Protein AF-A0A060BKQ2-F1 (afdb_monomer_lite)

Radius of gyration: 16.64 Å; chains: 1; bounding box: 31×36×42 Å

Foldseek 3Di:
DVQVPDPDDFAADDVVQVVCVVVVNHDPDHDDPVNVVLVVQLVCLVVQHEAEAEEDAPCPFVVVQVVSCVVRVSHPHHYYDYPPDDD

Sequence (87 aa):
EIADRADLVLVDGKPLIWISKIYGRLIKEKISGSDFVPILCKRAAEMGYSVFIIGGKPGIAEKAKANLERELPNIKNCWYVCASFWF

pLDDT: mean 89.33, std 8.86, range [45.62, 96.38]

Structure (mmCIF, N/CA/C/O backbone):
data_AF-A0A060BKQ2-F1
#
_entry.id   AF-A0A060BKQ2-F1
#
loop_
_atom_site.group_PDB
_atom_site.id
_atom_site.type_symbol
_atom_site.label_atom_id
_atom_site.label_alt_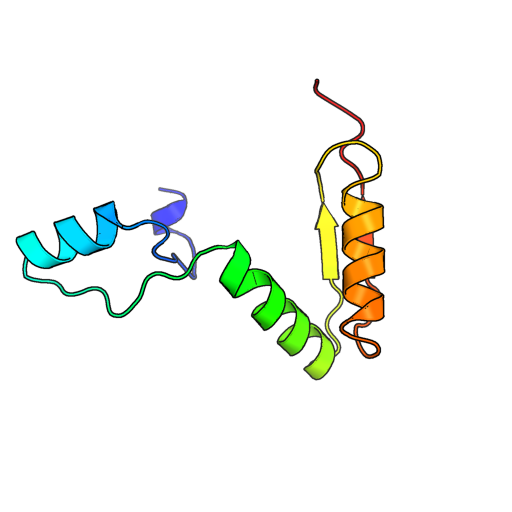id
_atom_site.label_comp_id
_atom_site.label_asym_id
_atom_site.label_entity_id
_atom_site.label_seq_id
_atom_site.pdbx_PDB_ins_code
_atom_site.Cartn_x
_atom_site.Cartn_y
_atom_site.Cartn_z
_atom_site.occupancy
_atom_site.B_iso_or_equiv
_atom_site.auth_seq_id
_atom_site.auth_comp_id
_atom_site.auth_asym_id
_atom_site.auth_atom_id
_atom_site.pdbx_PDB_model_num
ATOM 1 N N . GLU A 1 1 ? -17.402 13.281 6.149 1.00 85.88 1 GLU A N 1
ATOM 2 C CA . GLU A 1 1 ? -18.031 13.018 4.838 1.00 85.88 1 GLU A CA 1
ATOM 3 C C . GLU A 1 1 ? -17.260 12.019 3.973 1.00 85.88 1 GLU A C 1
ATOM 5 O O . GLU A 1 1 ? -17.797 10.951 3.730 1.00 85.88 1 GLU A O 1
ATOM 10 N N . ILE A 1 2 ? -16.026 12.299 3.519 1.00 88.69 2 ILE A N 1
ATOM 11 C CA . ILE A 1 2 ? -15.274 11.348 2.664 1.00 88.69 2 ILE A CA 1
ATOM 12 C C . ILE A 1 2 ? -14.989 10.030 3.401 1.00 88.69 2 ILE A C 1
ATOM 14 O O . ILE A 1 2 ? -15.264 8.961 2.869 1.00 88.69 2 ILE A O 1
ATOM 18 N N . ALA A 1 3 ? -14.494 10.106 4.641 1.00 86.19 3 ALA A N 1
ATOM 19 C CA . ALA A 1 3 ? -14.244 8.920 5.461 1.00 86.19 3 ALA A CA 1
ATOM 20 C C . ALA A 1 3 ? -15.532 8.133 5.761 1.00 86.19 3 ALA A C 1
ATOM 22 O O . ALA A 1 3 ? -15.520 6.911 5.724 1.00 86.19 3 ALA A O 1
ATOM 23 N N . ASP A 1 4 ? -16.655 8.821 5.983 1.00 90.88 4 ASP A N 1
ATOM 24 C CA . ASP A 1 4 ? -17.942 8.180 6.302 1.00 90.88 4 ASP A CA 1
ATOM 25 C C . ASP A 1 4 ? -18.543 7.417 5.111 1.00 90.88 4 ASP A C 1
ATOM 27 O O . ASP A 1 4 ? -19.418 6.576 5.291 1.00 90.88 4 ASP A O 1
ATOM 31 N N . ARG A 1 5 ? -18.089 7.724 3.889 1.00 93.88 5 ARG A N 1
ATOM 32 C CA . ARG A 1 5 ? -18.529 7.087 2.639 1.00 93.88 5 ARG A CA 1
ATOM 33 C C . ARG A 1 5 ? -17.524 6.072 2.093 1.00 93.88 5 ARG A C 1
ATOM 35 O O . ARG A 1 5 ? -17.774 5.509 1.032 1.00 93.88 5 ARG A O 1
ATOM 42 N N . ALA A 1 6 ? -16.389 5.873 2.760 1.00 92.12 6 ALA A N 1
ATOM 43 C CA . ALA A 1 6 ? -15.392 4.901 2.340 1.00 92.12 6 ALA A CA 1
ATOM 44 C C . ALA A 1 6 ? -15.820 3.484 2.744 1.00 92.12 6 ALA A C 1
ATOM 46 O O . ALA A 1 6 ? -16.246 3.263 3.876 1.00 92.12 6 ALA A O 1
ATOM 47 N N . ASP A 1 7 ? -15.629 2.511 1.852 1.00 92.81 7 ASP A N 1
ATOM 48 C CA . ASP A 1 7 ? -15.922 1.100 2.144 1.00 92.81 7 ASP A CA 1
ATOM 49 C C . ASP A 1 7 ? -15.023 0.527 3.255 1.00 92.81 7 ASP A C 1
ATOM 51 O O . ASP A 1 7 ? -15.383 -0.439 3.930 1.00 92.81 7 ASP A O 1
ATOM 55 N N . LEU A 1 8 ? -13.842 1.124 3.456 1.00 89.44 8 LEU A N 1
ATOM 56 C CA . LEU A 1 8 ? -12.885 0.739 4.485 1.00 89.44 8 LEU A CA 1
ATOM 57 C C . LEU A 1 8 ? -12.202 1.972 5.083 1.00 89.44 8 LEU A C 1
ATOM 59 O O . LEU A 1 8 ? -11.552 2.742 4.377 1.00 89.44 8 LEU A O 1
ATOM 63 N N . VAL A 1 9 ? -12.287 2.108 6.408 1.00 89.75 9 VAL A N 1
ATOM 64 C CA . VAL A 1 9 ? -11.570 3.128 7.185 1.00 89.75 9 VAL A CA 1
ATOM 65 C C . VAL A 1 9 ? -10.651 2.425 8.175 1.00 89.75 9 VAL A C 1
ATOM 67 O O . VAL A 1 9 ? -11.109 1.725 9.079 1.00 89.75 9 VAL A O 1
ATOM 70 N N . LEU A 1 10 ? -9.342 2.597 7.994 1.00 89.12 10 LEU A N 1
ATOM 71 C CA . LEU A 1 10 ? -8.322 2.007 8.858 1.00 89.12 10 LEU A CA 1
ATOM 72 C C . LEU A 1 10 ? -7.940 2.966 9.986 1.00 89.12 10 LEU A C 1
ATOM 74 O O . LEU A 1 10 ? -7.900 4.185 9.812 1.00 89.12 10 LEU A O 1
ATOM 78 N N . VAL A 1 11 ? -7.629 2.400 11.150 1.00 88.12 11 VAL A N 1
ATOM 79 C CA . VAL A 1 11 ? -7.159 3.172 12.301 1.00 88.12 11 VAL A CA 1
ATOM 80 C C . VAL A 1 11 ? -5.652 3.342 12.198 1.00 88.12 11 VAL A C 1
ATOM 82 O O . VAL A 1 11 ? -4.892 2.437 12.550 1.00 88.12 11 VAL A O 1
ATOM 85 N N . ASP A 1 12 ? -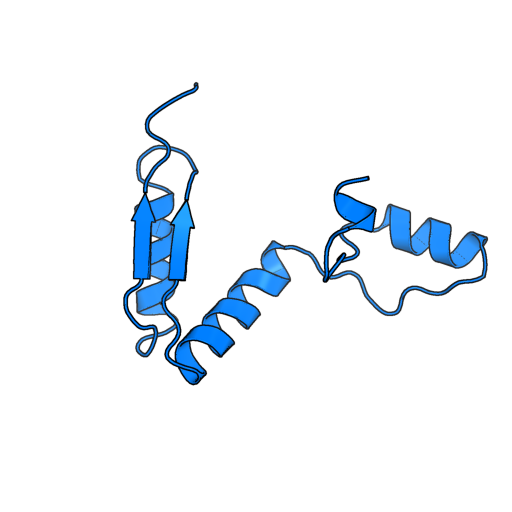5.227 4.529 11.774 1.00 87.06 12 ASP A N 1
ATOM 86 C CA . ASP A 1 12 ? -3.821 4.910 11.769 1.00 87.06 12 ASP A CA 1
ATOM 87 C C . ASP A 1 12 ? -3.523 5.917 12.887 1.00 87.06 12 ASP A C 1
ATOM 89 O O . ASP A 1 12 ? -3.993 7.053 12.895 1.00 87.06 12 ASP A O 1
ATOM 93 N N . GLY A 1 13 ? -2.748 5.472 13.875 1.00 84.00 13 GLY A N 1
ATOM 94 C CA . GLY A 1 13 ? -2.261 6.310 14.968 1.00 84.00 13 GLY A CA 1
ATOM 95 C C . GLY A 1 13 ? -2.705 5.869 16.363 1.00 84.00 13 GLY A C 1
ATOM 96 O O . GLY A 1 13 ? -3.812 5.388 16.599 1.00 84.00 13 GLY A O 1
ATOM 97 N N . LYS A 1 14 ? -1.806 6.072 17.331 1.00 83.31 14 LYS A N 1
ATOM 98 C CA . LYS A 1 14 ? -2.043 5.772 18.752 1.00 83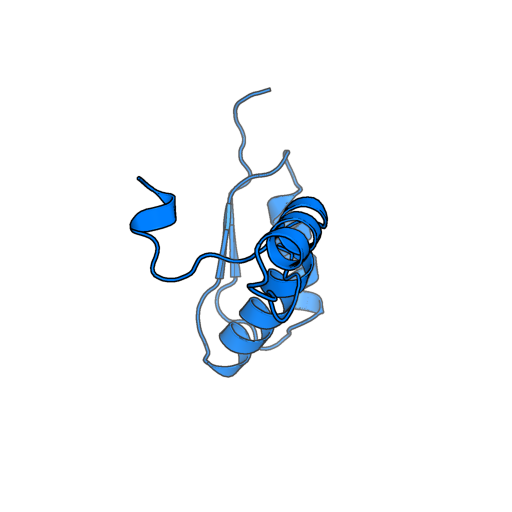.31 14 LYS A CA 1
ATOM 99 C C . LYS A 1 14 ? -3.151 6.620 19.405 1.00 83.31 14 LYS A C 1
ATOM 101 O O . LYS A 1 14 ? -3.864 6.050 20.231 1.00 83.31 14 LYS A O 1
ATOM 106 N N . PRO A 1 15 ? -3.356 7.910 19.055 1.00 86.38 15 PRO A N 1
ATOM 107 C CA . PRO A 1 15 ? -4.409 8.717 19.674 1.00 86.38 15 PRO A CA 1
ATOM 108 C C . PRO A 1 15 ? -5.809 8.111 19.535 1.00 86.38 15 PRO A C 1
ATOM 110 O O . PRO A 1 15 ? -6.565 8.100 20.503 1.00 86.38 15 PRO A O 1
ATOM 113 N N . LEU A 1 16 ? -6.129 7.528 18.374 1.00 85.56 16 LEU A N 1
ATOM 114 C CA . LEU A 1 16 ? -7.422 6.882 18.138 1.00 85.56 16 LEU A CA 1
ATOM 115 C C . LEU A 1 16 ? -7.628 5.668 19.050 1.00 85.56 16 LEU A C 1
ATOM 117 O O . LEU A 1 16 ? -8.709 5.511 19.611 1.00 85.56 16 LEU A O 1
ATOM 121 N N . ILE A 1 17 ? -6.582 4.867 19.279 1.00 85.62 17 ILE A N 1
ATOM 122 C CA . ILE A 1 17 ? -6.620 3.750 20.237 1.00 85.62 17 ILE A CA 1
ATOM 123 C C . ILE A 1 17 ? -6.826 4.252 21.671 1.00 85.62 17 ILE A C 1
ATOM 125 O O . ILE A 1 17 ? -7.577 3.650 22.434 1.00 85.62 17 ILE A O 1
ATOM 129 N N . TRP A 1 18 ? -6.164 5.338 22.071 1.00 86.69 18 TRP A N 1
ATOM 130 C CA . TRP A 1 18 ? -6.321 5.883 23.422 1.00 86.69 18 TRP A CA 1
ATOM 131 C C . TRP A 1 18 ? -7.732 6.415 23.669 1.00 86.69 18 TRP A C 1
ATOM 133 O O . TRP A 1 18 ? -8.336 6.082 24.685 1.00 86.69 18 TRP A O 1
ATOM 143 N N . ILE A 1 19 ? -8.281 7.175 22.720 1.00 88.69 19 ILE A N 1
ATOM 144 C CA . ILE A 1 19 ? -9.657 7.683 22.790 1.00 88.69 19 ILE A CA 1
ATOM 145 C C . ILE A 1 19 ? -10.642 6.511 22.841 1.00 88.69 19 ILE A C 1
ATOM 147 O O . ILE A 1 19 ? -11.526 6.477 23.690 1.00 88.69 19 ILE A O 1
ATOM 151 N N . SER A 1 20 ? -10.437 5.496 22.006 1.00 88.06 20 SER A N 1
ATOM 152 C CA . SER A 1 20 ? -11.200 4.246 22.021 1.00 88.06 20 SER A CA 1
ATOM 153 C C . SER A 1 20 ? -11.294 3.613 23.419 1.00 88.06 20 SER A C 1
ATOM 155 O O . SER A 1 20 ? -12.378 3.205 23.844 1.00 88.06 20 SER A O 1
ATOM 157 N N . LYS A 1 21 ? -10.178 3.579 24.161 1.00 85.50 21 LYS A N 1
ATOM 158 C CA . LYS A 1 21 ? -10.138 3.071 25.541 1.00 85.50 21 LYS A CA 1
ATOM 159 C C . LYS A 1 21 ? -10.956 3.935 26.499 1.00 85.50 21 LYS A C 1
ATOM 161 O O . LYS A 1 21 ? -11.687 3.385 27.314 1.00 85.50 21 LYS A O 1
ATOM 166 N N . ILE A 1 22 ? -10.864 5.261 26.381 1.00 89.38 22 ILE A N 1
ATOM 167 C CA . ILE A 1 22 ? -11.603 6.211 27.231 1.00 89.38 22 ILE A CA 1
ATOM 168 C C . ILE A 1 22 ? -13.117 6.055 27.041 1.00 89.38 22 ILE A C 1
ATOM 170 O O . ILE A 1 22 ? -13.866 6.059 28.011 1.00 89.38 22 ILE A O 1
ATOM 174 N N . TYR A 1 23 ? -13.568 5.857 25.802 1.00 88.44 23 TYR A N 1
ATOM 175 C CA . TYR A 1 23 ? -14.988 5.693 25.471 1.00 88.44 23 TYR A CA 1
ATOM 176 C C . TYR A 1 23 ? -15.504 4.249 25.625 1.00 88.44 23 TYR A C 1
ATOM 178 O O . TYR A 1 23 ? -16.626 3.952 25.215 1.00 88.44 23 TYR A O 1
ATOM 186 N N . GLY A 1 24 ? -14.699 3.330 26.175 1.00 85.94 24 GLY A N 1
ATOM 187 C CA . GLY A 1 24 ? -15.087 1.930 26.389 1.00 85.94 24 GLY A CA 1
ATOM 188 C C . GLY A 1 24 ? -15.321 1.124 25.102 1.00 85.94 24 GLY A C 1
ATOM 189 O O . GLY A 1 24 ? -15.864 0.024 25.155 1.00 85.94 24 GLY A O 1
ATOM 190 N N . ARG A 1 25 ? -14.913 1.646 23.938 1.00 83.88 25 ARG A N 1
ATOM 191 C CA . ARG A 1 25 ? -15.035 0.986 22.629 1.00 83.88 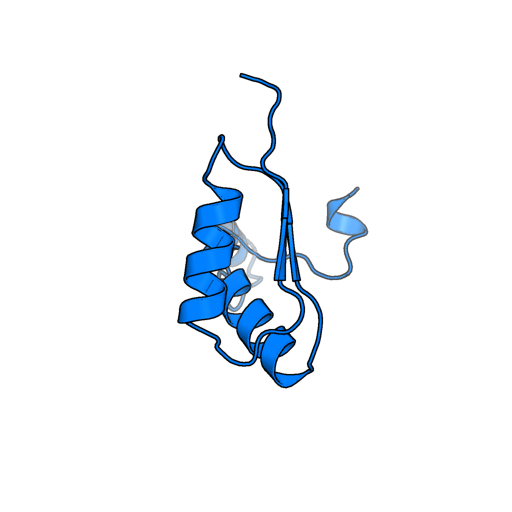25 ARG A CA 1
ATOM 192 C C . ARG A 1 25 ? -13.650 0.626 22.121 1.00 83.88 25 ARG A C 1
ATOM 194 O O . ARG A 1 25 ? -13.009 1.411 21.425 1.00 83.88 25 ARG A O 1
ATOM 201 N N . LEU A 1 26 ? -13.166 -0.554 22.492 1.00 80.44 26 LEU A N 1
ATOM 202 C CA . LEU A 1 26 ? -11.821 -1.005 22.136 1.00 80.44 26 LEU A CA 1
ATOM 203 C C . LEU A 1 26 ? -11.690 -1.245 20.625 1.00 80.44 26 LEU A C 1
ATOM 205 O O . LEU A 1 26 ? -12.359 -2.104 20.055 1.00 80.44 26 LEU A O 1
ATOM 209 N N . ILE A 1 27 ? -10.790 -0.497 19.990 1.00 82.44 27 ILE A N 1
ATOM 210 C CA . ILE A 1 27 ? -10.306 -0.779 18.641 1.00 82.44 27 ILE A CA 1
ATOM 211 C C . ILE A 1 27 ? -9.340 -1.960 18.744 1.00 82.44 27 ILE A C 1
ATOM 213 O O . ILE A 1 27 ? -8.443 -1.951 19.589 1.00 82.44 27 ILE A O 1
ATOM 217 N N . LYS A 1 28 ? -9.527 -2.969 17.887 1.00 79.19 28 LYS A N 1
ATOM 218 C CA . LYS A 1 28 ? -8.752 -4.218 17.928 1.00 79.19 28 LYS A CA 1
ATOM 219 C C . LYS A 1 28 ? -7.269 -3.997 17.637 1.00 79.19 28 LYS A C 1
ATOM 221 O O . LYS A 1 28 ? -6.427 -4.534 18.347 1.00 79.19 28 LYS A O 1
ATOM 226 N N . GLU A 1 29 ? -6.956 -3.202 16.617 1.00 82.81 29 GLU A N 1
ATOM 227 C CA . GLU A 1 29 ? -5.582 -3.000 16.161 1.00 82.81 29 GLU A CA 1
ATOM 228 C C . GLU A 1 29 ? -5.389 -1.665 15.427 1.00 82.81 29 GLU A C 1
ATOM 230 O O . GLU A 1 29 ? -6.329 -1.104 14.862 1.00 82.81 29 GLU A O 1
ATOM 235 N N . LYS A 1 30 ? -4.150 -1.158 15.456 1.00 87.00 30 LYS A N 1
ATOM 236 C CA . LYS A 1 30 ? -3.687 -0.052 14.608 1.00 87.00 30 LYS A CA 1
ATOM 237 C C . LYS A 1 30 ? -3.171 -0.660 13.310 1.00 87.00 30 LYS A C 1
ATOM 239 O O . LYS A 1 30 ? -2.247 -1.466 13.367 1.00 87.00 30 LYS A O 1
ATOM 244 N N . ILE A 1 31 ? -3.672 -0.197 12.172 1.00 90.12 31 ILE A N 1
ATOM 245 C CA . ILE A 1 31 ? -3.194 -0.613 10.852 1.00 90.12 31 ILE A CA 1
ATOM 246 C C . ILE A 1 31 ? -2.733 0.642 10.119 1.00 90.12 31 ILE A C 1
ATOM 248 O O . ILE A 1 31 ? -3.557 1.464 9.722 1.00 90.12 31 ILE A O 1
ATOM 252 N N . SER A 1 32 ? -1.416 0.810 9.972 1.00 89.44 32 SER A N 1
ATOM 253 C CA . SER A 1 32 ? -0.880 1.925 9.190 1.00 89.44 32 SER A CA 1
ATOM 254 C C . SER A 1 32 ? -0.891 1.602 7.700 1.00 89.44 32 SER A C 1
ATOM 256 O O . SER A 1 32 ? -0.785 0.439 7.303 1.00 89.44 32 SER A O 1
ATOM 258 N N . GLY A 1 33 ? -0.956 2.637 6.861 1.00 88.06 33 GLY A N 1
ATOM 259 C CA . GLY A 1 33 ? -0.865 2.455 5.411 1.00 88.06 33 GLY A CA 1
ATOM 260 C C . GLY A 1 33 ? 0.428 1.748 4.986 1.00 88.06 33 GLY A C 1
ATOM 261 O O . GLY A 1 33 ? 0.394 0.886 4.113 1.00 88.06 33 GLY A O 1
ATOM 262 N N . SER A 1 34 ? 1.554 2.040 5.647 1.00 89.81 34 SER A N 1
ATOM 263 C CA . SER A 1 34 ? 2.844 1.399 5.358 1.00 89.81 34 SER A CA 1
ATOM 264 C C . SER A 1 34 ? 2.881 -0.088 5.700 1.00 89.81 34 SER A C 1
ATOM 266 O O . SER A 1 34 ? 3.588 -0.831 5.028 1.00 89.81 34 SER A O 1
ATOM 268 N N . ASP A 1 35 ? 2.115 -0.527 6.701 1.00 90.06 35 ASP A N 1
ATOM 269 C CA . ASP A 1 35 ? 2.007 -1.950 7.043 1.00 90.06 35 ASP A CA 1
ATOM 270 C C . ASP A 1 35 ? 1.024 -2.663 6.101 1.00 90.06 35 ASP A C 1
ATOM 272 O O . ASP A 1 35 ? 1.211 -3.825 5.739 1.00 90.06 35 ASP A O 1
ATOM 276 N N . PHE A 1 36 ? -0.026 -1.954 5.675 1.00 92.88 36 PHE A N 1
ATOM 277 C CA . PHE A 1 36 ? -1.107 -2.509 4.866 1.00 92.88 36 PHE A CA 1
ATOM 278 C C . PHE A 1 36 ? -0.740 -2.678 3.387 1.00 92.88 36 PHE A C 1
ATOM 280 O O . PHE A 1 36 ? -1.045 -3.711 2.790 1.00 92.88 36 PHE A O 1
ATOM 287 N N . VAL A 1 37 ? -0.066 -1.690 2.788 1.00 93.75 37 VAL A N 1
ATOM 288 C CA . VAL A 1 37 ? 0.263 -1.684 1.351 1.00 93.75 37 VAL A CA 1
ATOM 289 C C . VAL A 1 37 ? 1.065 -2.924 0.916 1.00 93.75 37 VAL A C 1
ATOM 291 O O . VAL A 1 37 ? 0.659 -3.547 -0.065 1.00 93.75 37 VAL A O 1
ATOM 294 N N . PRO A 1 38 ? 2.126 -3.369 1.622 1.00 93.38 38 PRO A N 1
ATOM 295 C CA . PRO A 1 38 ? 2.863 -4.577 1.239 1.00 93.38 38 PRO A CA 1
ATOM 296 C C . PRO A 1 38 ? 1.993 -5.841 1.236 1.00 93.38 38 PRO A C 1
ATOM 298 O O . PRO A 1 38 ? 2.082 -6.660 0.318 1.00 93.38 38 PRO A O 1
ATOM 301 N N . ILE A 1 39 ? 1.111 -5.986 2.231 1.00 94.44 39 ILE A N 1
ATOM 302 C CA . ILE A 1 39 ? 0.183 -7.122 2.335 1.00 94.44 39 ILE A CA 1
ATOM 303 C C . ILE A 1 39 ? -0.811 -7.093 1.169 1.00 94.44 39 ILE A C 1
ATOM 305 O O . ILE A 1 39 ? -1.064 -8.123 0.538 1.00 94.44 39 ILE A O 1
ATOM 309 N N . LEU A 1 40 ? -1.330 -5.909 0.838 1.00 94.50 40 LEU A N 1
ATOM 310 C CA . LEU A 1 40 ? -2.237 -5.720 -0.288 1.00 94.50 40 LEU A CA 1
ATOM 311 C C . LEU A 1 40 ? -1.561 -6.052 -1.625 1.00 94.50 40 LEU A C 1
ATOM 313 O O . LEU A 1 40 ? -2.147 -6.756 -2.444 1.00 94.50 40 LEU A O 1
ATOM 317 N N . CY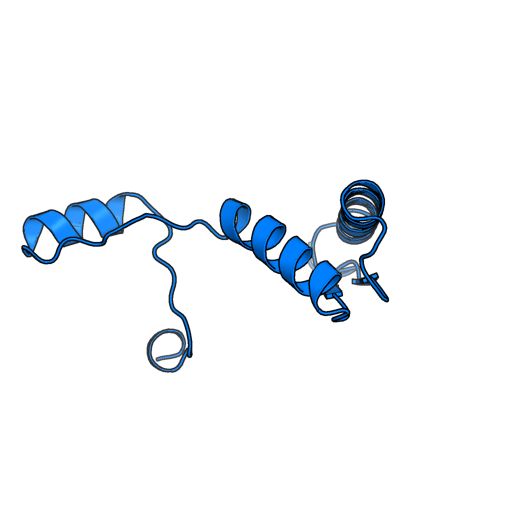S A 1 41 ? -0.319 -5.612 -1.839 1.00 95.81 41 CYS A N 1
ATOM 318 C CA . CYS A 1 41 ? 0.436 -5.930 -3.050 1.00 95.81 41 CYS A CA 1
ATOM 319 C C . CYS A 1 41 ? 0.742 -7.426 -3.172 1.00 95.81 41 CYS A C 1
ATOM 321 O O . CYS A 1 41 ? 0.632 -7.982 -4.265 1.00 95.81 41 CYS A O 1
ATOM 323 N N . LYS A 1 42 ? 1.061 -8.104 -2.062 1.00 96.00 42 LYS A N 1
ATOM 324 C CA . LYS A 1 42 ? 1.223 -9.563 -2.054 1.00 96.00 42 LYS A CA 1
ATOM 325 C C . LYS A 1 42 ? -0.067 -10.254 -2.491 1.00 96.00 42 LYS A C 1
ATOM 327 O O . LYS A 1 42 ? -0.036 -11.126 -3.357 1.00 96.00 42 LYS A O 1
ATOM 332 N N . ARG A 1 43 ? -1.209 -9.815 -1.956 1.00 95.62 43 ARG A N 1
ATOM 333 C CA . ARG A 1 43 ? -2.512 -10.355 -2.347 1.00 95.62 43 ARG A CA 1
ATOM 334 C C . ARG A 1 43 ? -2.841 -10.068 -3.813 1.00 95.62 43 ARG A C 1
ATOM 336 O O . ARG A 1 43 ? -3.347 -10.945 -4.505 1.00 95.62 43 ARG A O 1
ATOM 343 N N . ALA A 1 44 ? -2.516 -8.874 -4.301 1.00 95.75 44 ALA A N 1
ATOM 344 C CA . ALA A 1 44 ? -2.666 -8.518 -5.707 1.00 95.75 44 ALA A CA 1
ATOM 345 C C . ALA A 1 44 ? -1.838 -9.439 -6.616 1.00 95.75 44 ALA A C 1
ATOM 347 O O . ALA A 1 44 ? -2.361 -9.917 -7.620 1.00 95.75 44 ALA A O 1
ATOM 348 N N . ALA A 1 45 ? -0.596 -9.758 -6.240 1.00 95.88 45 ALA A N 1
ATOM 349 C CA . ALA A 1 45 ? 0.246 -10.698 -6.978 1.00 95.88 45 ALA A CA 1
ATOM 350 C C . ALA A 1 45 ? -0.352 -12.118 -7.005 1.00 95.88 45 ALA A C 1
ATOM 352 O O . ALA A 1 45 ? -0.410 -12.735 -8.066 1.00 95.88 45 ALA A O 1
ATOM 353 N N . GLU A 1 46 ? -0.866 -12.613 -5.872 1.00 95.56 46 GLU A N 1
ATOM 354 C CA . GLU A 1 46 ? -1.553 -13.915 -5.787 1.00 95.56 46 GLU A CA 1
ATOM 355 C C . GLU A 1 46 ? -2.808 -13.977 -6.672 1.00 95.56 46 GLU A C 1
ATOM 357 O O . GLU A 1 46 ? -3.091 -15.001 -7.290 1.00 95.56 46 GLU A O 1
ATOM 362 N N . MET A 1 47 ? -3.560 -12.877 -6.741 1.00 95.50 47 MET A N 1
ATOM 363 C CA . MET A 1 47 ? -4.810 -12.785 -7.502 1.00 95.50 47 MET A CA 1
ATOM 364 C C . MET A 1 47 ? -4.602 -12.359 -8.963 1.00 95.50 47 MET A C 1
ATOM 366 O O . MET A 1 47 ? -5.550 -12.347 -9.746 1.00 95.50 47 MET A O 1
ATOM 370 N N . GLY A 1 48 ? -3.369 -12.020 -9.352 1.00 94.56 48 GLY A N 1
ATOM 371 C CA . GLY A 1 48 ? -3.038 -11.550 -10.694 1.00 94.56 48 GLY A CA 1
ATOM 372 C C . GLY A 1 48 ? -3.576 -10.154 -11.025 1.00 94.56 48 GLY A C 1
ATOM 373 O O . GLY A 1 48 ? -3.791 -9.860 -12.201 1.00 94.56 48 GLY A O 1
ATOM 374 N N . TYR A 1 49 ? -3.799 -9.307 -10.020 1.00 95.75 49 TYR A N 1
ATOM 375 C CA . TYR A 1 49 ? -4.213 -7.918 -10.207 1.00 95.75 49 TYR A CA 1
ATOM 376 C C . TYR A 1 49 ? -3.038 -7.017 -10.596 1.00 95.75 49 TYR A C 1
ATOM 378 O O . TYR A 1 49 ? -1.907 -7.217 -10.151 1.00 95.75 49 TYR A O 1
ATOM 386 N N . SER A 1 50 ? -3.322 -6.001 -11.413 1.00 94.38 50 SER A N 1
ATOM 387 C CA . SER A 1 50 ? -2.364 -4.946 -11.750 1.00 94.38 50 SER A CA 1
ATOM 388 C C . SER A 1 50 ? -2.271 -3.904 -10.642 1.00 94.38 50 SER A C 1
ATOM 390 O O . SER A 1 50 ? -3.290 -3.531 -10.058 1.00 94.38 50 SER A O 1
ATOM 392 N N . VAL A 1 51 ? -1.070 -3.374 -10.415 1.00 95.44 51 VAL A N 1
ATOM 393 C CA . VAL A 1 51 ? -0.814 -2.307 -9.437 1.00 95.44 51 VAL A CA 1
ATOM 394 C C . VAL A 1 51 ? -0.304 -1.060 -10.157 1.00 95.44 51 VAL A C 1
ATOM 396 O O . VAL A 1 51 ? 0.540 -1.151 -11.047 1.00 95.44 51 VAL A O 1
ATOM 399 N N . PHE A 1 52 ? -0.813 0.111 -9.773 1.00 95.50 52 PHE A N 1
ATOM 400 C CA . PHE A 1 52 ? -0.400 1.401 -10.326 1.00 95.50 52 PHE A CA 1
ATOM 401 C C . PHE A 1 52 ? 0.062 2.326 -9.193 1.00 95.50 52 PHE A C 1
ATOM 403 O O . PHE A 1 52 ? -0.700 2.603 -8.268 1.00 95.50 52 PHE A O 1
ATOM 410 N N . ILE A 1 53 ? 1.313 2.786 -9.251 1.00 94.56 53 ILE A N 1
ATOM 411 C CA . ILE A 1 53 ? 1.934 3.640 -8.229 1.00 94.56 53 ILE A CA 1
ATOM 412 C C . ILE A 1 53 ? 1.927 5.096 -8.708 1.00 94.56 53 ILE A C 1
ATOM 414 O O . ILE A 1 53 ? 2.529 5.417 -9.730 1.00 94.56 53 ILE A O 1
ATOM 418 N N . ILE A 1 54 ? 1.279 5.989 -7.957 1.00 93.25 54 ILE A N 1
ATOM 419 C CA . ILE A 1 54 ? 1.155 7.416 -8.299 1.00 93.25 54 ILE A CA 1
ATOM 420 C C . ILE A 1 54 ? 1.798 8.267 -7.218 1.00 93.25 54 ILE A C 1
ATOM 422 O O . ILE A 1 54 ? 1.440 8.155 -6.047 1.00 93.25 54 ILE A O 1
ATOM 426 N N . GLY A 1 55 ? 2.683 9.175 -7.625 1.00 91.06 55 GLY A N 1
ATOM 427 C CA . GLY A 1 55 ? 3.161 10.256 -6.770 1.00 91.06 55 GLY A CA 1
ATOM 428 C C . GLY A 1 55 ? 4.604 10.108 -6.302 1.00 91.06 55 GLY A C 1
ATOM 429 O O . GLY A 1 55 ? 5.398 9.357 -6.861 1.00 91.06 55 GLY A O 1
ATOM 430 N N . GLY A 1 56 ? 4.959 10.882 -5.279 1.00 90.31 56 GLY A N 1
ATOM 431 C CA . GLY A 1 56 ? 6.339 11.008 -4.816 1.00 90.31 56 GLY A CA 1
ATOM 432 C C . GLY A 1 56 ? 7.195 11.914 -5.706 1.00 90.31 56 GLY A C 1
ATOM 433 O O . GLY A 1 56 ? 6.797 12.319 -6.797 1.00 90.31 56 GLY A O 1
ATOM 434 N N . LYS A 1 57 ? 8.390 12.243 -5.204 1.00 92.38 57 LYS A N 1
ATOM 435 C CA . LYS A 1 57 ? 9.387 13.042 -5.932 1.00 92.38 57 LYS A CA 1
ATOM 436 C C . LYS A 1 57 ? 9.858 12.313 -7.204 1.00 92.38 57 LYS A C 1
ATOM 438 O O . LYS A 1 57 ? 9.705 11.089 -7.285 1.00 92.38 57 LYS A O 1
ATOM 443 N N . PRO A 1 58 ? 10.483 13.021 -8.164 1.00 92.25 58 PRO A N 1
ATOM 444 C CA . PRO A 1 58 ? 11.101 12.386 -9.325 1.00 92.25 58 PRO A CA 1
ATOM 445 C C . PRO A 1 58 ? 11.966 11.177 -8.934 1.00 92.25 58 PRO A C 1
ATOM 447 O O . PRO A 1 58 ? 12.778 11.255 -8.012 1.00 92.25 58 PRO A O 1
ATOM 450 N N . GLY A 1 59 ? 11.734 10.044 -9.599 1.00 93.06 59 GLY A N 1
ATOM 451 C CA . GLY A 1 59 ? 12.429 8.772 -9.358 1.00 93.06 59 GLY A CA 1
ATOM 452 C C . GLY A 1 59 ? 11.907 7.936 -8.180 1.00 93.06 59 GLY A C 1
ATOM 453 O O . GLY A 1 59 ? 12.297 6.778 -8.040 1.00 93.06 59 GLY A O 1
ATOM 454 N N . ILE A 1 60 ? 11.004 8.453 -7.335 1.00 95.00 60 ILE A N 1
ATOM 455 C CA . ILE A 1 60 ? 10.509 7.699 -6.169 1.00 95.00 60 ILE A CA 1
ATOM 456 C C . ILE A 1 60 ? 9.520 6.605 -6.571 1.00 95.00 60 ILE A C 1
ATOM 458 O O . ILE A 1 60 ? 9.667 5.473 -6.113 1.00 95.00 60 ILE A O 1
ATOM 462 N N . ALA A 1 61 ? 8.546 6.902 -7.436 1.00 94.50 61 ALA A N 1
ATOM 463 C CA . ALA A 1 61 ? 7.584 5.894 -7.889 1.00 94.50 61 ALA A CA 1
ATOM 464 C C . ALA A 1 61 ? 8.260 4.778 -8.705 1.00 94.50 61 ALA A C 1
ATOM 466 O O . ALA A 1 61 ? 7.925 3.607 -8.547 1.00 94.50 61 ALA A O 1
ATOM 467 N N . GLU A 1 62 ? 9.265 5.132 -9.510 1.00 95.69 62 GLU A N 1
ATOM 468 C CA . GLU A 1 62 ? 10.105 4.177 -10.241 1.00 95.69 62 GLU A CA 1
ATOM 469 C C . GLU A 1 62 ? 10.854 3.240 -9.289 1.00 95.69 62 GLU A C 1
ATOM 471 O O . GLU A 1 62 ? 10.782 2.019 -9.418 1.00 95.69 62 GLU A O 1
ATOM 476 N N . LYS A 1 63 ? 11.516 3.804 -8.270 1.00 96.31 63 LYS A N 1
ATOM 477 C CA . LYS A 1 63 ? 12.203 3.018 -7.242 1.00 96.31 63 LYS A CA 1
ATOM 478 C C . LYS A 1 63 ? 11.235 2.117 -6.473 1.00 96.31 63 LYS A C 1
ATOM 480 O O . LYS A 1 63 ? 11.581 0.980 -6.161 1.00 96.31 63 LYS A O 1
ATOM 485 N N . ALA A 1 64 ? 10.033 2.606 -6.170 1.00 95.38 64 ALA A N 1
ATOM 486 C CA . ALA A 1 64 ? 9.001 1.820 -5.504 1.00 95.38 64 ALA A CA 1
ATOM 487 C C . ALA A 1 64 ? 8.563 0.627 -6.363 1.00 95.38 64 ALA A C 1
ATOM 489 O O . ALA A 1 64 ? 8.538 -0.493 -5.858 1.00 95.38 64 ALA A O 1
ATOM 490 N N . LYS A 1 65 ? 8.311 0.840 -7.663 1.00 95.56 65 LYS A N 1
ATOM 491 C CA . LYS A 1 65 ? 8.034 -0.243 -8.616 1.00 95.56 65 LYS A CA 1
ATOM 492 C C . LYS A 1 65 ? 9.167 -1.270 -8.635 1.00 95.56 65 LYS A C 1
ATOM 494 O O . LYS A 1 65 ? 8.902 -2.453 -8.462 1.00 95.56 65 LYS A O 1
ATOM 499 N N . ALA A 1 66 ? 10.413 -0.826 -8.804 1.00 96.38 66 ALA A N 1
ATOM 500 C CA . ALA A 1 66 ? 11.560 -1.727 -8.903 1.00 96.38 66 ALA A CA 1
ATOM 501 C C . ALA A 1 66 ? 11.739 -2.583 -7.637 1.00 96.38 66 ALA A C 1
ATOM 503 O O . ALA A 1 66 ? 12.017 -3.779 -7.717 1.00 96.38 66 ALA A O 1
ATOM 504 N N . ASN A 1 67 ? 11.539 -1.988 -6.457 1.00 95.88 67 ASN A N 1
ATOM 505 C CA . ASN A 1 67 ? 11.553 -2.732 -5.200 1.00 95.88 67 ASN A CA 1
ATOM 506 C C . ASN A 1 67 ? 10.417 -3.760 -5.140 1.00 95.88 67 ASN A C 1
ATOM 508 O O . ASN A 1 67 ? 10.654 -4.898 -4.742 1.00 95.88 67 ASN A O 1
ATOM 512 N N . LEU A 1 68 ? 9.213 -3.374 -5.567 1.00 95.31 68 LEU A N 1
ATOM 513 C CA . LEU A 1 68 ? 8.040 -4.237 -5.525 1.00 95.31 68 LEU A CA 1
ATOM 514 C C . LEU A 1 68 ? 8.169 -5.439 -6.467 1.00 95.31 68 LEU A C 1
ATOM 516 O O . LEU A 1 68 ? 7.879 -6.559 -6.061 1.00 95.31 68 LEU A O 1
ATOM 520 N N . GLU A 1 69 ? 8.652 -5.230 -7.692 1.00 94.88 69 GLU A N 1
ATOM 521 C CA . GLU A 1 69 ? 8.904 -6.306 -8.663 1.00 94.88 69 GLU A CA 1
ATOM 522 C C . GLU A 1 69 ? 10.011 -7.258 -8.190 1.00 94.88 69 GLU A C 1
ATOM 524 O O . GLU A 1 69 ? 9.938 -8.464 -8.422 1.00 94.88 69 GLU A O 1
ATOM 529 N N . ARG A 1 70 ? 11.014 -6.737 -7.472 1.00 95.88 70 ARG A N 1
ATOM 530 C CA . ARG A 1 70 ? 12.068 -7.557 -6.863 1.00 95.88 70 ARG A CA 1
ATOM 531 C C . ARG A 1 70 ? 11.546 -8.413 -5.706 1.00 95.88 70 ARG A C 1
ATOM 533 O O . ARG A 1 70 ? 11.970 -9.554 -5.561 1.00 95.88 70 ARG A O 1
ATOM 540 N N . GLU A 1 71 ? 10.675 -7.863 -4.863 1.00 95.44 71 GLU A N 1
ATOM 541 C CA . GLU A 1 71 ? 10.127 -8.560 -3.690 1.00 95.44 71 GLU A CA 1
ATOM 542 C C . GLU A 1 71 ? 8.989 -9.525 -4.049 1.00 95.44 71 GLU A C 1
ATOM 544 O O . GLU A 1 71 ? 8.824 -10.556 -3.396 1.00 95.44 71 GLU A O 1
ATOM 549 N N . LEU A 1 72 ? 8.223 -9.220 -5.099 1.00 96.00 72 LEU A N 1
ATOM 550 C CA . LEU A 1 72 ? 7.075 -9.999 -5.555 1.00 96.00 72 LEU A CA 1
ATOM 551 C C . LEU A 1 72 ? 7.219 -10.343 -7.049 1.00 96.00 72 LEU A C 1
ATOM 553 O O . LEU A 1 72 ? 6.546 -9.731 -7.877 1.00 96.00 72 LEU A O 1
ATOM 557 N N . PRO A 1 73 ? 8.013 -11.367 -7.421 1.00 91.12 73 PRO A N 1
ATOM 558 C CA . PRO A 1 73 ? 8.277 -11.705 -8.828 1.00 91.12 73 PRO A CA 1
ATOM 559 C C . PRO A 1 73 ? 7.029 -12.034 -9.664 1.00 91.12 73 PRO A C 1
ATOM 561 O O . PRO A 1 73 ? 7.053 -11.940 -10.886 1.00 91.12 73 PRO A O 1
ATOM 564 N N . ASN A 1 74 ? 5.932 -12.423 -9.006 1.00 93.31 74 ASN A N 1
ATOM 565 C CA . ASN A 1 74 ? 4.666 -12.774 -9.653 1.00 93.31 74 ASN A CA 1
ATOM 566 C C . ASN A 1 74 ? 3.707 -11.581 -9.809 1.00 93.31 74 ASN A C 1
ATOM 568 O O . ASN A 1 74 ? 2.583 -11.766 -10.282 1.00 93.31 74 ASN A O 1
ATOM 572 N N . ILE A 1 75 ? 4.095 -10.373 -9.382 1.00 93.19 75 ILE A N 1
ATOM 573 C CA . ILE A 1 75 ? 3.242 -9.195 -9.525 1.00 93.19 75 ILE A CA 1
ATOM 574 C C . ILE A 1 75 ? 3.061 -8.861 -11.009 1.00 93.19 75 ILE A C 1
ATOM 576 O O . ILE A 1 75 ? 4.022 -8.735 -11.766 1.00 93.19 75 ILE A O 1
ATOM 580 N N . LYS A 1 76 ? 1.807 -8.748 -11.454 1.00 86.00 76 LYS A N 1
ATOM 581 C CA . LYS A 1 76 ? 1.499 -8.476 -12.860 1.00 86.00 76 LYS A CA 1
ATOM 582 C C . LYS A 1 76 ? 1.425 -6.980 -13.108 1.00 86.00 76 LYS A C 1
ATOM 584 O O . LYS A 1 76 ? 0.806 -6.261 -12.330 1.00 86.00 76 LYS A O 1
ATOM 589 N N . ASN A 1 77 ? 1.962 -6.544 -14.249 1.00 85.50 77 ASN A N 1
ATOM 590 C CA . ASN A 1 77 ? 1.713 -5.223 -14.829 1.00 85.50 77 ASN A CA 1
ATOM 591 C C . ASN A 1 77 ? 1.813 -4.091 -13.786 1.00 85.50 77 ASN A C 1
ATOM 593 O O . ASN A 1 77 ? 0.842 -3.366 -13.566 1.00 85.50 77 ASN A O 1
ATOM 597 N N . CYS A 1 78 ? 2.961 -3.985 -13.103 1.00 92.69 78 CYS A N 1
ATOM 598 C CA . CYS A 1 78 ? 3.215 -2.897 -12.164 1.00 92.69 78 CYS A CA 1
ATOM 599 C C . CYS A 1 78 ? 3.584 -1.630 -12.944 1.00 92.69 78 CYS A C 1
ATOM 601 O O . CYS A 1 78 ? 4.620 -1.549 -13.611 1.00 92.69 78 CYS A O 1
ATOM 603 N N . TRP A 1 79 ? 2.732 -0.622 -12.862 1.00 94.31 79 TRP A N 1
ATOM 604 C CA . TRP A 1 79 ? 2.904 0.657 -13.542 1.00 94.31 79 TRP A CA 1
ATOM 605 C C . TRP A 1 79 ? 3.224 1.751 -12.532 1.00 94.31 79 TRP A C 1
ATOM 607 O O . TRP A 1 79 ? 2.907 1.634 -11.347 1.00 94.31 79 TRP A O 1
ATOM 617 N N . TYR A 1 80 ? 3.838 2.831 -13.001 1.00 94.69 80 TYR A N 1
ATOM 618 C CA . TYR A 1 80 ? 4.099 3.988 -12.161 1.00 94.69 80 TYR A CA 1
ATOM 619 C C . TYR A 1 80 ? 3.984 5.289 -12.939 1.00 94.69 80 TYR A C 1
ATOM 621 O O . TYR A 1 80 ? 4.211 5.336 -14.148 1.00 94.69 80 TYR A O 1
ATOM 629 N N . VAL A 1 81 ? 3.689 6.355 -12.206 1.00 93.88 81 VAL A N 1
ATOM 630 C CA . VAL A 1 81 ? 3.866 7.729 -12.654 1.00 93.88 81 VAL A CA 1
ATOM 631 C C . VAL A 1 81 ? 4.486 8.527 -11.514 1.00 93.88 81 VAL A C 1
ATOM 633 O O . VAL A 1 81 ? 3.966 8.584 -10.396 1.00 93.88 81 VAL A O 1
ATOM 636 N N . CYS A 1 82 ? 5.638 9.131 -11.790 1.00 87.75 82 CYS A N 1
ATOM 637 C CA . CYS A 1 82 ? 6.216 10.111 -10.884 1.00 87.75 82 CYS A CA 1
ATOM 638 C C . CYS A 1 82 ? 5.353 11.373 -10.951 1.00 87.75 82 CYS A C 1
ATOM 640 O O . CYS A 1 82 ? 5.019 11.826 -12.048 1.00 87.75 82 CYS A O 1
ATOM 642 N N . ALA A 1 83 ? 5.017 11.960 -9.801 1.00 79.88 83 ALA A N 1
ATOM 643 C CA . ALA A 1 83 ? 4.453 13.303 -9.790 1.00 79.88 83 ALA A CA 1
ATOM 644 C C . ALA A 1 83 ? 5.571 14.286 -10.150 1.00 79.88 83 ALA A C 1
ATOM 646 O O . ALA A 1 83 ? 6.248 14.860 -9.300 1.00 79.88 83 ALA A O 1
ATOM 647 N N . SER A 1 84 ? 5.791 14.448 -11.447 1.00 66.75 84 SER A N 1
ATOM 648 C CA . SER A 1 84 ? 6.587 15.526 -12.003 1.00 66.75 84 SER A CA 1
ATOM 649 C C . SER A 1 84 ? 5.714 16.772 -11.996 1.00 66.75 84 SER A C 1
ATOM 651 O O . SER A 1 84 ? 5.296 17.171 -13.067 1.00 66.75 84 SER A O 1
ATOM 653 N N . PHE A 1 85 ? 5.310 17.293 -10.832 1.00 59.59 85 PHE A N 1
ATOM 654 C CA . PHE A 1 85 ? 4.818 18.669 -10.658 1.00 59.59 85 PHE A CA 1
ATOM 655 C C . PHE A 1 85 ? 4.377 18.928 -9.206 1.00 59.59 85 PHE A C 1
ATOM 657 O O . PHE A 1 85 ? 3.717 18.085 -8.602 1.00 59.59 85 PHE A O 1
ATOM 664 N N . TRP A 1 86 ? 4.697 20.136 -8.724 1.00 48.97 86 TRP A N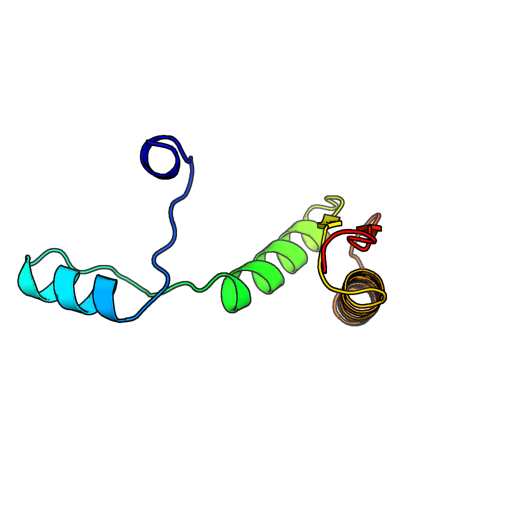 1
ATOM 665 C CA . TRP A 1 86 ? 4.458 20.721 -7.392 1.00 48.97 86 TRP A CA 1
ATOM 666 C C . TRP A 1 86 ? 5.434 20.339 -6.268 1.00 48.97 86 TRP A C 1
ATOM 668 O O . TRP A 1 86 ? 5.047 19.693 -5.301 1.00 48.97 86 TRP A O 1
ATOM 678 N N . PHE A 1 87 ? 6.685 20.798 -6.392 1.00 45.62 87 PHE A N 1
ATOM 679 C CA . PHE A 1 87 ? 7.384 21.656 -5.415 1.00 45.62 87 PHE A CA 1
ATOM 680 C C . PHE A 1 87 ? 8.420 22.505 -6.153 1.00 45.62 87 PHE A C 1
ATOM 682 O O . PHE A 1 87 ? 9.001 21.975 -7.128 1.00 45.62 87 PHE A O 1
#

Secondary structure (DSSP, 8-state):
-TGGG-S-----SHHHHHHHHHTT--------HHHHHHHHHHHHHHHT-EEEEE-SSTTHHHHHHHHHHHH-TT-EEEEEE------